Protein AF-A0A9E4ZHC9-F1 (afdb_monomer_lite)

Secondary structure (DSSP, 8-state):
--HHHHHHHTT--HHHHHHHHHHHHHHTHHHHS------S--S--HHHHHHHHHHHHHHHHHHT--

Radius of gyration: 19.9 Å; chains: 1; bounding box: 47×29×40 Å

Organism: NCBI:txid2828780

Foldseek 3Di:
DDLVVVCVVVVHDSVVSVQCVVLCVVPNPVSNPPPCPVPDPDPDDVVVVVVVVVVVVVVVVVVVVD

Structure (mmCIF, N/CA/C/O backbone):
data_AF-A0A9E4ZHC9-F1
#
_entry.id   AF-A0A9E4ZHC9-F1
#
loop_
_atom_site.group_PDB
_atom_site.id
_atom_site.type_symbol
_atom_site.label_atom_id
_atom_site.label_alt_id
_atom_site.label_comp_id
_atom_site.label_asym_id
_atom_site.label_entity_id
_atom_site.label_seq_id
_atom_site.pdbx_PDB_ins_code
_atom_site.Cartn_x
_atom_site.Cartn_y
_atom_site.Cartn_z
_atom_site.occupancy
_atom_site.B_iso_or_equiv
_atom_site.auth_seq_id
_atom_site.auth_comp_id
_atom_site.auth_asym_id
_atom_site.auth_atom_id
_atom_site.pdbx_PDB_model_num
ATOM 1 N N . MET A 1 1 ? -11.701 -9.257 15.841 1.00 81.12 1 MET A N 1
ATOM 2 C CA . MET A 1 1 ? -10.465 -8.465 15.700 1.00 81.12 1 MET A CA 1
ATOM 3 C C . MET A 1 1 ? -10.852 -7.147 15.069 1.00 81.12 1 MET A C 1
ATOM 5 O O . MET A 1 1 ? -11.507 -7.169 14.032 1.00 81.12 1 MET A O 1
ATOM 9 N N . SER A 1 2 ? -10.555 -6.030 15.723 1.00 94.12 2 SER A N 1
ATOM 10 C CA . SER A 1 2 ? -10.833 -4.707 15.164 1.00 94.12 2 SER A CA 1
ATOM 11 C C . SER A 1 2 ? -9.824 -4.357 14.066 1.00 94.12 2 SER A C 1
ATOM 13 O O . SER A 1 2 ? -8.757 -4.974 13.958 1.00 94.12 2 SER A O 1
ATOM 15 N N . VAL A 1 3 ? -10.152 -3.348 13.251 1.00 93.69 3 VAL A N 1
ATOM 16 C CA . VAL A 1 3 ? -9.195 -2.755 12.304 1.00 93.69 3 VAL A CA 1
ATOM 17 C C . VAL A 1 3 ? -7.938 -2.364 13.073 1.00 93.69 3 VAL A C 1
ATOM 19 O O . VAL A 1 3 ? -6.863 -2.849 12.754 1.00 93.69 3 VAL A O 1
ATOM 22 N N . GLU A 1 4 ? -8.087 -1.600 14.155 1.00 94.00 4 GLU A N 1
ATOM 23 C CA . GLU A 1 4 ? -6.985 -1.090 14.972 1.00 94.00 4 GLU A CA 1
ATOM 24 C C . GLU A 1 4 ? -6.059 -2.182 15.532 1.00 94.00 4 GLU A C 1
ATOM 26 O O . GLU A 1 4 ? -4.842 -2.076 15.377 1.00 94.00 4 GLU A O 1
ATOM 31 N N . GLU A 1 5 ? -6.617 -3.255 16.103 1.00 95.44 5 GLU A N 1
ATOM 32 C CA . GLU A 1 5 ? -5.838 -4.408 16.580 1.00 95.44 5 GLU A CA 1
ATOM 33 C C . GLU A 1 5 ? -5.042 -5.058 15.445 1.00 95.44 5 GLU A C 1
ATOM 35 O O . GLU A 1 5 ? -3.892 -5.459 15.628 1.00 95.44 5 GLU A O 1
ATOM 40 N N . SER A 1 6 ? -5.647 -5.152 14.259 1.00 95.62 6 SER A N 1
ATOM 41 C CA . SER A 1 6 ? -5.003 -5.737 13.084 1.00 95.62 6 SER A CA 1
ATOM 42 C C . SER A 1 6 ? -3.836 -4.869 12.614 1.00 95.62 6 SER A C 1
ATOM 44 O O . SER A 1 6 ? -2.770 -5.401 12.312 1.00 95.62 6 SER A O 1
ATOM 46 N N . ILE A 1 7 ? -4.000 -3.538 12.595 1.00 96.69 7 ILE A N 1
ATOM 47 C CA . ILE A 1 7 ? -2.970 -2.635 12.062 1.00 96.69 7 ILE A CA 1
ATOM 48 C C . ILE A 1 7 ?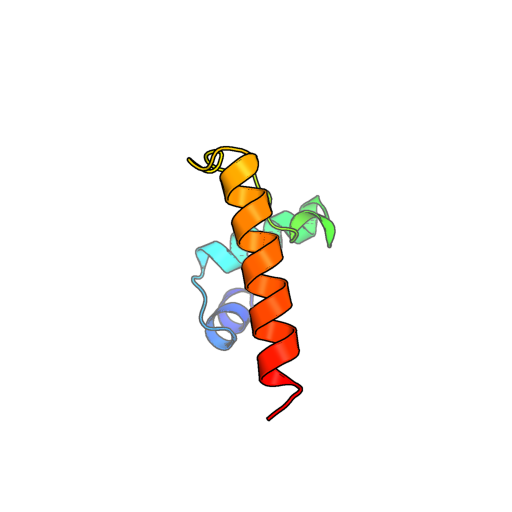 -1.785 -2.493 13.020 1.00 96.69 7 ILE A C 1
ATOM 50 O O . ILE A 1 7 ? -0.641 -2.394 12.576 1.00 96.69 7 ILE A O 1
ATOM 54 N N . GLN A 1 8 ? -2.044 -2.528 14.332 1.00 95.12 8 GLN A N 1
ATOM 55 C CA . GLN A 1 8 ? -0.987 -2.550 15.344 1.00 95.12 8 GLN A CA 1
ATOM 56 C C . GLN A 1 8 ? -0.082 -3.777 15.187 1.00 95.12 8 GLN A C 1
ATOM 58 O O . GLN A 1 8 ? 1.136 -3.645 15.266 1.00 95.12 8 GLN A O 1
ATOM 63 N N . ARG A 1 9 ? -0.651 -4.955 14.890 1.00 95.88 9 ARG A N 1
ATOM 64 C CA . ARG A 1 9 ? 0.125 -6.193 14.682 1.00 95.88 9 ARG A CA 1
ATOM 65 C C . ARG A 1 9 ? 1.061 -6.133 13.474 1.00 95.88 9 ARG A C 1
ATOM 67 O O . ARG A 1 9 ? 2.124 -6.738 13.512 1.00 95.88 9 ARG A O 1
ATOM 74 N N . ILE A 1 10 ? 0.676 -5.417 12.418 1.00 94.31 10 ILE A N 1
ATOM 75 C CA . ILE A 1 10 ? 1.471 -5.273 11.184 1.00 94.31 10 ILE A CA 1
ATOM 76 C C . ILE A 1 10 ? 2.335 -4.002 11.164 1.00 94.31 10 ILE A C 1
ATOM 78 O O . ILE A 1 10 ? 3.007 -3.741 10.169 1.00 94.31 10 ILE A O 1
ATOM 82 N N . GLY A 1 11 ? 2.309 -3.196 12.231 1.00 94.62 11 GLY A N 1
ATOM 83 C CA . GLY A 1 11 ? 3.116 -1.979 12.337 1.00 94.62 11 GLY A CA 1
ATOM 84 C C . GLY A 1 11 ? 2.731 -0.885 11.336 1.00 94.62 11 GLY A C 1
ATOM 85 O O . GLY A 1 11 ? 3.603 -0.252 10.749 1.00 94.62 11 GLY A O 1
ATOM 86 N N . SER A 1 12 ? 1.435 -0.659 11.109 1.00 94.62 12 SER A N 1
ATOM 87 C CA . SER A 1 12 ? 0.940 0.430 10.249 1.00 94.62 12 SER A CA 1
ATOM 88 C C . SER A 1 12 ? 0.074 1.436 11.017 1.00 94.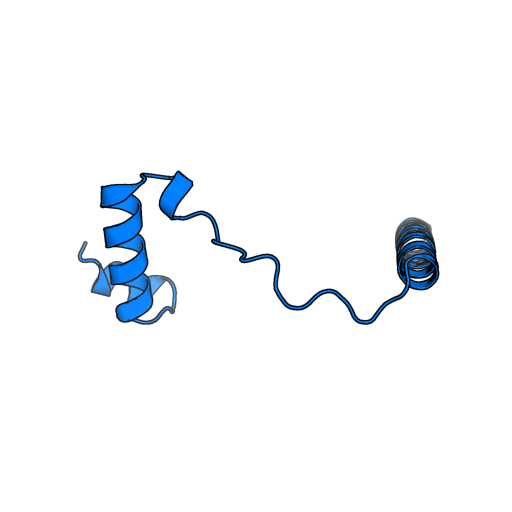62 12 SER A C 1
ATOM 90 O O . SER A 1 12 ? -0.323 1.209 12.159 1.00 94.62 12 SER A O 1
ATOM 92 N N . SER A 1 13 ? -0.226 2.580 10.395 1.00 95.25 13 SER A N 1
ATOM 93 C CA . SER A 1 13 ? -1.058 3.622 11.007 1.00 95.25 13 SER A CA 1
ATOM 94 C C . SER A 1 13 ? -2.551 3.273 10.961 1.00 95.25 13 SER A C 1
ATOM 96 O O . SER A 1 13 ? -3.025 2.637 10.016 1.00 95.25 13 SER A O 1
ATOM 98 N N . LYS A 1 14 ? -3.334 3.759 11.937 1.00 94.81 14 LYS A N 1
ATOM 99 C CA . LYS A 1 14 ? -4.799 3.567 11.959 1.00 94.81 14 LYS A CA 1
ATOM 100 C C . LYS A 1 14 ? -5.463 4.008 10.648 1.00 94.81 14 LYS A C 1
ATOM 102 O O . LYS A 1 14 ? -6.334 3.312 10.134 1.00 94.81 14 LYS A O 1
ATOM 107 N N . GLN A 1 15 ? -5.020 5.137 10.092 1.00 95.56 15 GLN A N 1
ATOM 108 C CA . GLN A 1 15 ? -5.541 5.686 8.839 1.00 95.56 15 GLN A CA 1
ATOM 109 C C . GLN A 1 15 ? -5.339 4.726 7.659 1.00 95.56 15 GLN A C 1
ATOM 111 O O . GLN A 1 15 ? -6.267 4.523 6.875 1.00 95.56 15 GLN A O 1
ATOM 116 N N . THR A 1 16 ? -4.162 4.100 7.551 1.00 94.38 16 THR A N 1
ATOM 117 C CA . THR A 1 16 ? -3.891 3.080 6.528 1.00 94.38 16 THR A CA 1
ATOM 118 C C . THR A 1 16 ? -4.864 1.911 6.655 1.00 94.38 16 THR A C 1
ATOM 120 O O . THR A 1 16 ?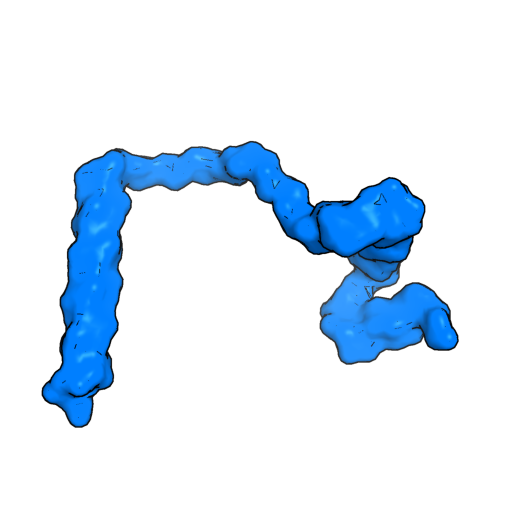 -5.424 1.472 5.655 1.00 94.38 16 THR A O 1
ATOM 123 N N . GLY A 1 17 ? -5.133 1.463 7.883 1.00 95.56 17 GLY A N 1
ATOM 124 C CA . GLY A 1 17 ? -6.080 0.381 8.142 1.00 95.56 17 GLY A CA 1
ATOM 125 C C . GLY A 1 17 ? -7.499 0.661 7.677 1.00 95.56 17 GLY A C 1
ATOM 126 O O . GLY A 1 17 ? -8.080 -0.149 6.959 1.00 95.56 17 GLY A O 1
ATOM 127 N N . TYR A 1 18 ? -8.046 1.817 8.054 1.00 96.94 18 TYR A N 1
ATOM 128 C CA . TYR A 1 18 ? -9.388 2.204 7.616 1.00 96.94 18 TYR A CA 1
ATOM 129 C C . TYR A 1 18 ? -9.454 2.421 6.102 1.00 96.94 18 TYR A C 1
ATOM 131 O O . TYR A 1 18 ? -10.416 1.991 5.476 1.00 96.94 18 TYR A O 1
ATOM 139 N N . THR A 1 19 ? -8.399 2.973 5.494 1.00 95.38 19 THR A N 1
ATOM 140 C CA . THR A 1 19 ? -8.305 3.100 4.030 1.00 95.38 19 THR A CA 1
ATOM 141 C C . THR A 1 19 ? -8.340 1.732 3.343 1.00 95.38 19 THR A C 1
ATOM 143 O O . THR A 1 19 ? -8.998 1.566 2.320 1.00 95.38 19 THR A O 1
ATOM 146 N N . TRP A 1 20 ? -7.628 0.735 3.878 1.00 95.06 20 TRP A N 1
ATOM 147 C CA . TRP A 1 20 ? -7.647 -0.625 3.334 1.00 95.06 20 TRP A CA 1
ATOM 148 C C . TRP A 1 20 ? -9.006 -1.297 3.508 1.00 95.06 20 TRP A C 1
ATOM 150 O O . TRP A 1 20 ? -9.490 -1.907 2.560 1.00 95.06 20 TRP A O 1
ATOM 160 N N . GLN A 1 21 ? -9.639 -1.154 4.677 1.00 96.38 21 GLN A N 1
ATOM 161 C CA . GLN A 1 21 ? -10.980 -1.689 4.918 1.00 96.38 21 GLN A CA 1
ATOM 162 C C . GLN A 1 21 ? -12.010 -1.073 3.964 1.00 96.38 21 GLN A C 1
ATOM 164 O O . GLN A 1 21 ? -12.785 -1.801 3.352 1.00 96.38 21 GLN A O 1
ATOM 169 N N . GLU A 1 22 ? -12.012 0.251 3.818 1.00 97.06 22 GLU A N 1
ATOM 170 C CA . GLU A 1 22 ? -12.930 0.952 2.921 1.00 97.06 22 GLU A CA 1
ATOM 171 C C . GLU A 1 22 ? -12.765 0.477 1.473 1.00 97.06 22 GLU A C 1
ATOM 173 O O . GLU A 1 22 ? -13.742 0.093 0.832 1.00 97.06 22 GLU A O 1
ATOM 178 N N . ARG A 1 23 ? -11.524 0.420 0.974 1.00 96.75 23 ARG A N 1
ATOM 179 C CA . ARG A 1 23 ? -11.240 -0.039 -0.394 1.00 96.75 23 ARG A CA 1
ATOM 180 C C . ARG A 1 23 ? -11.589 -1.501 -0.611 1.00 96.75 23 ARG A C 1
ATOM 182 O O . ARG A 1 23 ? -12.089 -1.844 -1.674 1.00 96.75 23 ARG A O 1
ATOM 189 N N . TRP A 1 24 ? -11.348 -2.352 0.382 1.00 96.44 24 TRP A N 1
ATOM 190 C CA . TRP A 1 24 ? -11.776 -3.745 0.329 1.00 96.44 24 TRP A CA 1
ATOM 191 C C . TRP A 1 24 ? -13.299 -3.858 0.233 1.00 96.44 24 TRP A C 1
ATOM 193 O O . TRP A 1 24 ? -13.811 -4.630 -0.569 1.00 96.44 24 TRP A O 1
ATOM 203 N N . ASN A 1 25 ? -14.032 -3.066 1.015 1.00 97.00 25 ASN A N 1
ATOM 204 C CA . ASN A 1 25 ? -15.492 -3.090 0.994 1.00 97.00 25 ASN A CA 1
ATOM 205 C C . ASN A 1 25 ? -16.078 -2.572 -0.331 1.00 97.00 25 ASN A C 1
ATOM 207 O O . ASN A 1 25 ? -17.173 -2.984 -0.700 1.00 97.00 25 ASN A O 1
ATOM 211 N N . GLN A 1 26 ? -15.373 -1.678 -1.031 1.00 97.81 26 GLN A N 1
ATOM 212 C CA . GLN A 1 26 ? -15.812 -1.103 -2.308 1.00 97.81 26 GLN A CA 1
ATOM 213 C C . GLN A 1 26 ? -15.408 -1.957 -3.519 1.00 97.81 26 GLN A C 1
ATOM 215 O O . GLN A 1 26 ? -16.246 -2.260 -4.363 1.00 97.81 26 GLN A O 1
ATOM 220 N N . ASP A 1 27 ? -14.139 -2.363 -3.588 1.00 97.19 27 ASP A N 1
ATOM 221 C CA . ASP A 1 27 ? -13.521 -2.941 -4.790 1.00 97.19 27 ASP A CA 1
ATOM 222 C C . ASP A 1 27 ? -13.000 -4.378 -4.558 1.00 97.19 27 ASP A C 1
ATOM 224 O O . ASP A 1 27 ? -12.340 -4.967 -5.419 1.00 97.19 27 ASP A O 1
ATOM 228 N N . GLY A 1 28 ? -13.214 -4.950 -3.369 1.00 96.88 28 GLY A N 1
ATOM 229 C CA . GLY A 1 28 ? -12.663 -6.247 -2.984 1.00 96.88 28 GLY A CA 1
ATOM 230 C C . GLY A 1 28 ? -11.133 -6.269 -3.013 1.00 96.88 28 GLY A C 1
ATOM 231 O O . GLY A 1 28 ? -10.448 -5.317 -2.627 1.00 96.88 28 GLY A O 1
ATOM 232 N N . TYR A 1 29 ? -10.575 -7.378 -3.497 1.00 94.50 29 TYR A N 1
ATOM 233 C CA . TYR A 1 29 ? -9.128 -7.559 -3.614 1.00 94.50 29 TYR A CA 1
ATOM 234 C C . TYR A 1 29 ? -8.466 -6.529 -4.544 1.00 94.50 29 TYR A C 1
ATOM 236 O O . TYR A 1 29 ? -7.345 -6.090 -4.278 1.00 94.50 29 TYR A O 1
ATOM 244 N N . ASP A 1 30 ? -9.156 -6.094 -5.602 1.00 94.81 30 ASP A N 1
ATOM 245 C CA . ASP A 1 30 ? -8.614 -5.107 -6.539 1.00 94.81 30 ASP A CA 1
ATOM 246 C C . ASP A 1 30 ? -8.397 -3.739 -5.878 1.00 94.81 30 ASP A C 1
ATOM 248 O O . ASP A 1 30 ? -7.433 -3.047 -6.208 1.00 94.81 30 ASP A O 1
ATOM 252 N N . GLY A 1 31 ? -9.202 -3.390 -4.869 1.00 94.31 31 GLY A N 1
ATOM 253 C CA . GLY A 1 31 ? -9.039 -2.166 -4.078 1.00 94.31 31 GLY A CA 1
ATOM 254 C C . GLY A 1 31 ? -7.762 -2.115 -3.242 1.00 94.31 31 GLY A C 1
ATOM 255 O O . GLY A 1 31 ? -7.273 -1.027 -2.919 1.00 94.31 31 GLY A O 1
ATOM 256 N N . LEU A 1 32 ? -7.198 -3.277 -2.904 1.00 93.69 32 LEU A N 1
ATOM 257 C CA . LEU A 1 32 ? -5.943 -3.374 -2.157 1.00 93.69 32 LEU A CA 1
ATOM 258 C C . LEU A 1 32 ? -4.709 -3.245 -3.054 1.00 93.69 32 LEU A C 1
ATOM 260 O O . LEU A 1 32 ? -3.611 -3.002 -2.545 1.00 93.69 32 LEU A O 1
ATOM 264 N N . LYS A 1 33 ? -4.859 -3.366 -4.380 1.00 91.94 33 LYS A N 1
ATOM 265 C CA . LYS A 1 33 ? -3.746 -3.140 -5.303 1.00 91.94 33 LYS A CA 1
ATOM 266 C C . LYS A 1 33 ? -3.283 -1.682 -5.191 1.00 91.94 33 LYS A C 1
ATOM 268 O O . LYS A 1 33 ? -4.111 -0.765 -5.152 1.00 91.94 33 LYS A O 1
ATOM 273 N N . PRO A 1 34 ? -1.964 -1.424 -5.161 1.00 85.69 34 PRO A N 1
ATOM 274 C CA . PRO A 1 34 ? -1.466 -0.060 -5.169 1.00 85.69 34 PRO A CA 1
ATOM 275 C C . PRO A 1 34 ? -1.982 0.682 -6.404 1.00 85.69 34 PRO A C 1
ATOM 277 O O . PRO A 1 34 ? -1.752 0.274 -7.543 1.00 85.69 34 PRO A O 1
ATOM 280 N N . ARG A 1 35 ? -2.666 1.805 -6.180 1.00 81.69 35 ARG A N 1
ATOM 281 C CA . ARG A 1 35 ? -3.100 2.707 -7.249 1.00 81.69 35 ARG A CA 1
ATOM 282 C C . ARG A 1 35 ? -1.899 3.539 -7.697 1.00 81.69 35 ARG A C 1
ATOM 284 O O . ARG A 1 35 ? -1.746 4.694 -7.306 1.00 81.69 35 ARG A O 1
ATOM 291 N N . TYR A 1 36 ? -0.997 2.925 -8.460 1.00 76.69 36 TYR A N 1
ATOM 292 C CA . TYR A 1 36 ? 0.114 3.643 -9.069 1.00 76.69 36 TYR A CA 1
ATOM 293 C C . TYR A 1 36 ? -0.447 4.608 -10.111 1.00 76.69 36 TYR A C 1
ATOM 295 O O . TYR A 1 36 ? -0.912 4.188 -11.165 1.00 76.69 36 TYR A O 1
ATOM 303 N N . SER A 1 37 ? -0.349 5.911 -9.872 1.00 71.12 37 SER A N 1
ATOM 304 C CA . SER A 1 37 ? -0.673 6.928 -10.881 1.00 71.12 37 SER A CA 1
ATOM 305 C C . SER A 1 37 ? 0.422 7.077 -11.947 1.00 71.12 37 SER A C 1
ATOM 307 O O . SER A 1 37 ? 0.533 8.129 -12.568 1.00 71.12 37 SER A O 1
ATOM 309 N N . GLY A 1 38 ? 1.263 6.048 -12.141 1.00 69.75 38 GLY A N 1
ATOM 310 C CA . GLY A 1 38 ? 2.445 6.131 -12.997 1.00 69.75 38 GLY A CA 1
ATOM 311 C C . GLY A 1 38 ? 3.307 7.321 -12.586 1.00 69.75 38 GLY A C 1
ATOM 312 O O . GLY A 1 38 ? 3.445 8.263 -13.364 1.00 69.75 38 GLY A O 1
ATOM 313 N N . GLY A 1 39 ? 3.801 7.296 -11.336 1.00 76.50 39 GLY A N 1
ATOM 314 C CA . GLY A 1 39 ? 4.564 8.383 -10.712 1.00 76.50 39 GLY A CA 1
ATOM 315 C C . GLY A 1 39 ? 5.656 8.959 -11.618 1.00 76.50 39 GLY A C 1
ATOM 316 O O . GLY A 1 39 ? 5.987 8.379 -12.648 1.00 76.50 39 GLY A O 1
ATOM 317 N N . ARG A 1 40 ? 6.213 10.121 -11.244 1.00 76.75 40 ARG A N 1
ATOM 318 C CA . ARG A 1 40 ? 7.101 10.925 -12.107 1.00 76.75 40 ARG A CA 1
ATOM 319 C C . ARG A 1 40 ? 8.007 10.044 -12.972 1.00 76.75 40 ARG A C 1
ATOM 321 O O . ARG A 1 40 ? 8.830 9.298 -12.441 1.00 76.75 40 ARG A O 1
ATOM 328 N N . ARG A 1 41 ? 7.838 10.150 -14.299 1.00 77.06 41 ARG A N 1
ATOM 329 C CA . ARG A 1 41 ? 8.621 9.370 -15.265 1.00 77.06 41 ARG A CA 1
ATOM 330 C C . ARG A 1 41 ? 10.098 9.464 -14.899 1.00 77.06 41 ARG A C 1
ATOM 332 O O . ARG A 1 41 ? 10.584 10.540 -14.540 1.00 77.06 41 ARG A O 1
ATOM 339 N N . SER A 1 42 ? 10.791 8.333 -14.985 1.00 81.88 42 SER A N 1
ATOM 340 C CA . SER A 1 42 ? 12.227 8.281 -14.729 1.00 81.88 42 SER A CA 1
ATOM 341 C C . SER A 1 42 ? 12.952 9.356 -15.542 1.00 81.88 42 SER A C 1
ATOM 343 O O . SER A 1 42 ? 12.639 9.562 -16.714 1.00 81.88 42 SER A O 1
ATOM 345 N N . LYS A 1 43 ? 13.938 10.020 -14.927 1.00 89.06 43 LYS A N 1
ATOM 346 C CA . LYS A 1 43 ? 14.819 10.984 -15.612 1.00 89.06 43 LYS A CA 1
ATOM 347 C C . LYS A 1 43 ? 15.737 10.313 -16.644 1.00 89.06 43 LYS A C 1
ATOM 349 O O . LYS A 1 43 ? 16.476 11.002 -17.335 1.00 89.06 43 LYS A O 1
ATOM 354 N N . LEU A 1 44 ? 15.724 8.983 -16.707 1.00 90.94 44 LEU A N 1
ATOM 355 C CA . LEU A 1 44 ? 16.582 8.201 -17.577 1.00 90.94 44 LEU A CA 1
ATOM 356 C C . LEU A 1 44 ? 16.047 8.179 -19.008 1.00 90.94 44 LEU A C 1
ATOM 358 O O . LEU A 1 44 ? 14.887 7.826 -19.244 1.00 90.94 44 LEU A O 1
ATOM 362 N N . ALA A 1 45 ? 16.937 8.461 -19.954 1.00 90.44 45 ALA A N 1
ATOM 363 C CA . ALA A 1 45 ? 16.719 8.161 -21.360 1.00 90.44 45 ALA A CA 1
ATOM 364 C C . ALA A 1 45 ? 16.642 6.641 -21.578 1.00 90.44 45 ALA A C 1
ATOM 366 O O . ALA A 1 45 ? 17.192 5.854 -20.802 1.00 90.44 45 ALA A O 1
ATOM 367 N N . ASP A 1 46 ? 16.008 6.207 -22.665 1.00 91.19 46 ASP A N 1
ATOM 368 C CA . ASP A 1 46 ? 15.792 4.776 -22.910 1.00 91.19 46 ASP A CA 1
ATOM 369 C C . ASP A 1 46 ? 17.105 3.997 -23.051 1.00 91.19 46 ASP A C 1
ATOM 371 O O . ASP A 1 46 ? 17.233 2.911 -22.492 1.00 91.19 46 ASP A O 1
ATOM 375 N N . LYS A 1 47 ? 18.145 4.604 -23.642 1.00 91.56 47 LYS A N 1
ATOM 376 C CA . LYS A 1 47 ? 19.497 4.015 -23.680 1.00 91.56 47 LYS A CA 1
ATOM 377 C C . LYS A 1 47 ? 20.070 3.741 -22.284 1.00 91.56 47 LYS A C 1
ATOM 379 O O . LYS A 1 47 ? 20.704 2.710 -22.082 1.00 91.56 47 LYS A O 1
ATOM 384 N N . GLN A 1 48 ? 19.827 4.625 -21.314 1.00 93.81 48 GLN A N 1
ATOM 385 C CA . GLN A 1 48 ? 20.293 4.432 -19.936 1.00 93.81 48 GLN A CA 1
ATOM 386 C C . GLN A 1 48 ? 19.521 3.301 -19.246 1.00 93.81 48 GLN A C 1
ATOM 388 O O . GLN A 1 48 ? 20.098 2.534 -18.480 1.00 93.81 48 GLN A O 1
ATOM 393 N N . LYS A 1 49 ? 18.225 3.146 -19.546 1.00 91.19 49 LYS A N 1
ATOM 394 C CA . LYS A 1 49 ? 17.434 2.011 -19.045 1.00 91.19 49 LYS A CA 1
ATOM 395 C C . LYS A 1 49 ? 17.936 0.683 -19.612 1.00 91.19 49 LYS A C 1
ATOM 397 O O . LYS A 1 49 ? 18.026 -0.285 -18.862 1.00 91.19 49 LYS A O 1
ATOM 402 N N . GLU A 1 50 ? 18.295 0.637 -20.894 1.00 93.44 50 GLU A N 1
ATOM 403 C CA . GLU A 1 50 ? 18.879 -0.566 -21.503 1.00 93.44 50 GLU A CA 1
ATOM 404 C C . GLU A 1 50 ? 20.239 -0.913 -20.890 1.00 93.44 50 GLU A C 1
ATOM 406 O O . GLU A 1 50 ? 20.4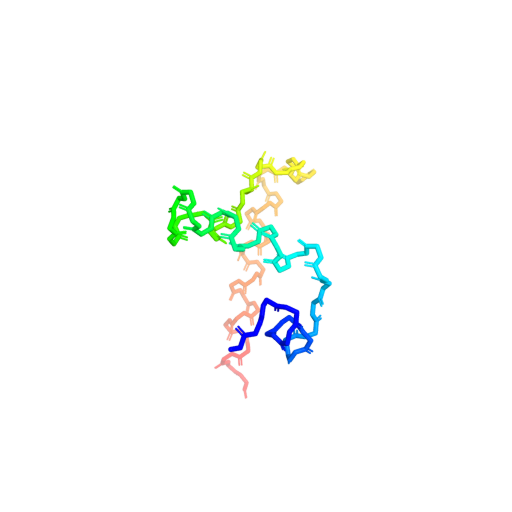73 -2.066 -20.530 1.00 93.44 50 GLU A O 1
ATOM 411 N N . GLN A 1 51 ? 21.100 0.080 -20.653 1.00 92.00 51 GLN A N 1
ATOM 412 C CA . GLN A 1 51 ? 22.369 -0.137 -19.950 1.00 92.00 51 GLN A CA 1
ATOM 413 C C . GLN A 1 51 ? 22.165 -0.732 -18.550 1.00 92.00 51 GLN A C 1
ATOM 415 O O . GLN A 1 51 ? 22.861 -1.676 -18.182 1.00 92.00 51 GLN A O 1
ATOM 420 N N . LEU A 1 52 ? 21.174 -0.250 -17.794 1.00 91.19 52 LEU A N 1
ATOM 421 C CA . LEU A 1 52 ? 20.852 -0.804 -16.475 1.00 91.19 52 LEU A CA 1
ATOM 422 C C . LEU A 1 52 ? 20.380 -2.262 -16.546 1.00 91.19 52 LEU A C 1
ATOM 424 O O . LEU A 1 52 ? 20.757 -3.061 -15.690 1.00 91.19 52 LEU A O 1
ATOM 428 N N . LYS A 1 53 ? 19.585 -2.641 -17.557 1.00 90.31 53 LYS A N 1
ATOM 429 C CA . LYS A 1 53 ? 19.172 -4.044 -17.754 1.00 90.31 53 LYS A CA 1
ATOM 430 C C . LYS A 1 53 ? 20.375 -4.943 -18.021 1.00 90.31 53 LYS A C 1
ATOM 432 O O . LYS A 1 53 ? 20.485 -6.012 -17.427 1.00 90.31 53 LYS A O 1
ATOM 437 N N . ILE A 1 54 ? 21.281 -4.483 -18.881 1.00 91.56 54 ILE A N 1
ATOM 438 C CA . ILE A 1 54 ? 22.514 -5.191 -19.219 1.00 91.56 54 ILE A CA 1
ATOM 439 C C . ILE A 1 54 ? 23.377 -5.380 -17.961 1.00 91.56 54 ILE A C 1
ATOM 441 O O . ILE A 1 54 ? 23.756 -6.506 -17.645 1.00 91.56 54 ILE A O 1
ATOM 445 N N . MET A 1 55 ? 23.613 -4.312 -17.190 1.00 88.25 55 MET A N 1
ATOM 446 C CA . MET A 1 55 ? 24.372 -4.369 -15.932 1.00 88.25 55 MET A CA 1
ATOM 447 C C . MET A 1 55 ? 23.747 -5.330 -14.915 1.00 88.25 55 MET A C 1
ATOM 449 O O . MET A 1 55 ? 24.456 -6.131 -14.308 1.00 88.25 55 MET A O 1
ATOM 453 N N . ARG A 1 56 ? 22.416 -5.295 -14.754 1.00 88.00 56 ARG A N 1
ATOM 454 C CA . ARG A 1 56 ? 21.692 -6.209 -13.859 1.00 88.00 56 ARG A CA 1
ATOM 455 C C . ARG A 1 56 ? 21.908 -7.671 -14.250 1.00 88.00 56 ARG A C 1
ATOM 457 O O . ARG A 1 56 ? 22.123 -8.502 -13.374 1.00 88.00 56 ARG A O 1
ATOM 464 N N . ASN A 1 57 ? 21.860 -7.980 -15.545 1.00 81.56 57 ASN A N 1
ATOM 465 C CA . ASN A 1 57 ? 22.044 -9.343 -16.042 1.00 81.56 57 ASN A CA 1
ATOM 466 C C . ASN A 1 57 ? 23.479 -9.838 -15.825 1.00 81.56 57 ASN A C 1
ATOM 468 O O . ASN A 1 57 ? 23.661 -10.960 -15.363 1.00 81.56 57 ASN A O 1
ATOM 472 N N . TYR A 1 58 ? 24.490 -8.999 -16.077 1.00 80.25 58 TYR A N 1
ATOM 473 C CA . TYR A 1 58 ? 25.882 -9.358 -15.791 1.00 80.25 58 TYR A CA 1
ATOM 474 C C . TYR A 1 58 ? 26.138 -9.555 -14.297 1.00 80.25 58 TYR A C 1
ATOM 476 O O . TYR A 1 58 ? 26.791 -10.524 -13.924 1.00 80.25 58 TYR A O 1
ATOM 484 N N . SER A 1 59 ? 25.583 -8.693 -13.439 1.00 74.81 59 SER A N 1
ATOM 485 C CA . SER A 1 59 ? 25.669 -8.871 -11.986 1.00 74.81 59 SER A CA 1
ATOM 486 C C . SER A 1 59 ? 25.042 -10.190 -11.548 1.00 74.81 59 SER A C 1
ATOM 488 O O . SER A 1 59 ? 25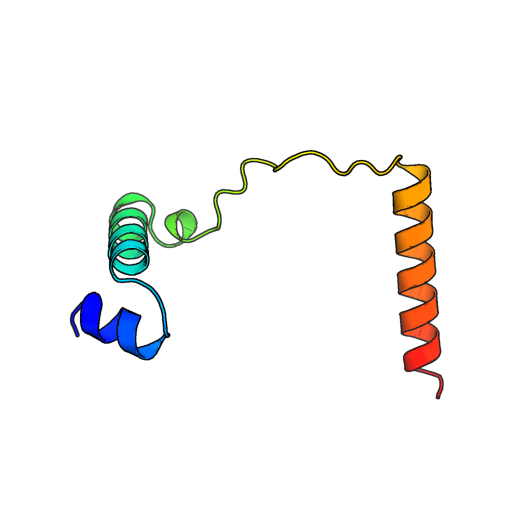.643 -10.891 -10.748 1.00 74.81 59 SER A O 1
ATOM 490 N N . ALA A 1 60 ? 23.867 -10.541 -12.079 1.00 69.31 60 ALA A N 1
ATOM 491 C CA . ALA A 1 60 ? 23.212 -11.799 -11.747 1.00 69.31 60 ALA A CA 1
ATOM 492 C C . ALA A 1 60 ? 24.077 -12.997 -12.162 1.00 69.31 60 ALA A C 1
ATOM 494 O O . ALA A 1 60 ? 24.315 -13.874 -11.344 1.00 69.31 60 ALA A O 1
ATOM 495 N N . ILE A 1 61 ? 24.605 -13.006 -13.3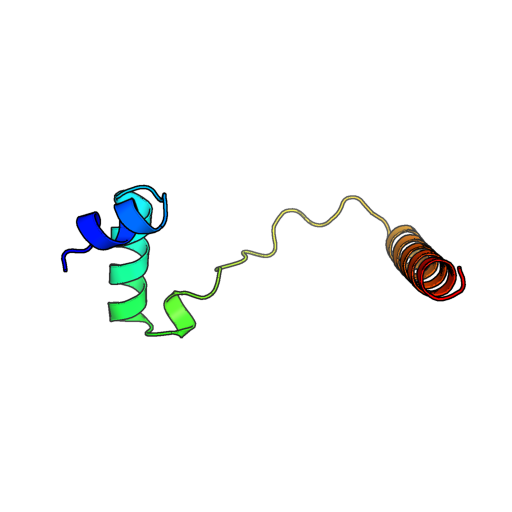90 1.00 70.06 61 ILE A N 1
ATOM 496 C CA . ILE A 1 61 ? 25.467 -14.091 -13.885 1.00 70.06 61 ILE A CA 1
ATOM 497 C C . ILE A 1 61 ? 26.738 -14.219 -13.036 1.00 70.06 61 ILE A C 1
ATOM 499 O O . ILE A 1 61 ? 27.103 -15.329 -12.666 1.00 70.06 61 ILE A O 1
ATOM 503 N N . LEU A 1 62 ? 27.378 -13.102 -12.678 1.00 67.50 62 LEU A N 1
ATOM 504 C CA . LEU A 1 62 ? 28.568 -13.115 -11.826 1.00 67.50 62 LEU A CA 1
ATOM 505 C C . LEU A 1 62 ? 28.264 -13.664 -10.430 1.00 67.50 62 LEU A C 1
ATOM 507 O O . LEU A 1 62 ? 29.054 -14.441 -9.923 1.00 67.50 62 LEU A O 1
ATOM 511 N N . THR A 1 63 ? 27.116 -13.337 -9.829 1.00 68.62 63 THR A N 1
ATOM 512 C CA . THR A 1 63 ? 26.722 -13.882 -8.517 1.00 68.62 63 THR A CA 1
ATOM 513 C C . THR A 1 63 ? 26.452 -15.392 -8.538 1.00 68.62 63 THR A C 1
ATOM 515 O O . THR A 1 63 ? 26.551 -16.024 -7.495 1.00 68.62 63 THR A O 1
ATOM 518 N N . TYR A 1 64 ? 26.134 -15.984 -9.693 1.00 68.19 64 TYR A N 1
ATOM 519 C CA . TYR A 1 64 ? 25.933 -17.435 -9.836 1.00 68.19 64 TYR A CA 1
ATOM 520 C C . TYR A 1 64 ? 27.191 -18.197 -10.300 1.00 68.19 64 TYR A C 1
ATOM 522 O O . TYR A 1 64 ? 27.124 -19.412 -10.475 1.00 68.19 64 TYR A O 1
ATOM 530 N N . LEU A 1 65 ? 28.313 -17.507 -10.538 1.00 57.88 65 LEU A N 1
ATOM 531 C CA . LEU A 1 65 ? 29.564 -18.089 -11.054 1.00 57.88 65 LEU A CA 1
ATOM 532 C C . LEU A 1 65 ? 30.753 -17.997 -10.073 1.00 57.88 65 LEU A C 1
ATOM 534 O O . LEU A 1 65 ? 31.879 -18.316 -10.454 1.00 57.88 65 LEU A O 1
ATOM 538 N N . ILE A 1 66 ? 30.504 -17.601 -8.825 1.00 58.81 66 ILE A N 1
ATOM 539 C CA . ILE A 1 66 ? 31.405 -17.701 -7.659 1.00 58.81 66 ILE A CA 1
ATOM 540 C C . ILE A 1 66 ? 30.681 -18.438 -6.538 1.00 58.81 66 ILE A C 1
ATOM 542 O O . ILE A 1 66 ? 31.384 -19.101 -5.747 1.00 58.81 66 ILE A O 1
#

InterPro domains:
  IPR009057 Homedomain-like superfamily [SSF46689] (7-54)

Sequence (66 aa):
MSVEESIQRIGSSKQTGYTWQERWNQDGYDGLKPRYSGGRRSKLADKQKEQLKIMRNYSAILTYLI

pLDDT: mean 87.88, std 10.37, range [57.88, 97.81]